Protein AF-X1FNM3-F1 (afdb_monomer)

pLDDT: mean 92.02, std 7.36, range [59.28, 98.12]

Organism: NCBI:txid412755

Solvent-accessible surface area (backbone atoms only — not comparable to full-atom values): 4677 Å² total; per-residue (Å²): 140,87,83,86,90,73,89,87,73,72,87,86,48,58,72,60,50,52,52,54,52,50,52,54,42,47,33,31,70,73,41,52,50,57,53,52,45,40,50,63,26,68,29,69,33,98,49,97,87,56,51,66,68,71,56,77,84,47,70,69,56,56,48,37,43,75,57,65,76,91,79,88,129

Radius of gyration: 14.45 Å; Cα contacts (8 Å, |Δi|>4): 44; chains: 1; bounding box: 36×29×35 Å

Secondary structure (DSSP, 8-state):
----------TT-HHHHHHHHHHHHHHHHHTHHHHHHHHHHSS-BSSTT-B----PPPHHHHHHHHS------

Mean predicted aligned error: 3.75 Å

Structure (mmCIF, N/CA/C/O backbone):
data_AF-X1FNM3-F1
#
_entry.id   AF-X1FNM3-F1
#
loop_
_atom_site.group_PDB
_atom_site.id
_atom_site.type_symbol
_atom_site.label_atom_id
_atom_site.label_alt_id
_atom_site.label_comp_id
_atom_site.label_asym_id
_atom_site.label_entity_id
_atom_site.label_seq_id
_atom_site.pdbx_PDB_ins_code
_atom_site.Cartn_x
_atom_site.Cartn_y
_atom_site.Cartn_z
_atom_site.occupancy
_atom_site.B_iso_or_equiv
_atom_site.auth_seq_id
_atom_site.auth_c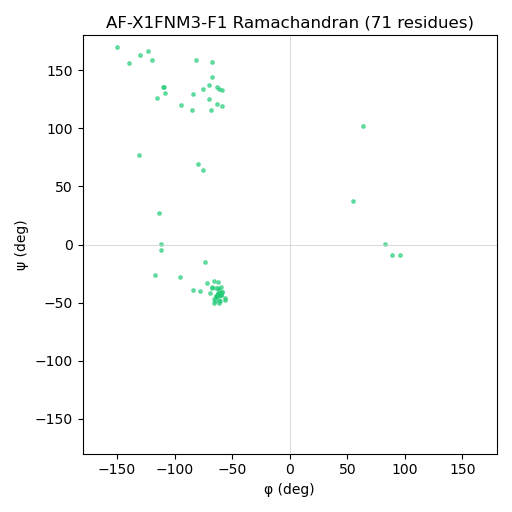omp_id
_atom_site.auth_asym_id
_atom_site.auth_atom_id
_atom_site.pdbx_PDB_model_num
ATOM 1 N N . MET A 1 1 ? -1.555 -22.246 -4.190 1.00 59.28 1 MET A N 1
ATOM 2 C CA . MET A 1 1 ? -1.220 -21.553 -2.932 1.00 59.28 1 MET A CA 1
ATOM 3 C C . MET A 1 1 ? -1.217 -20.070 -3.242 1.00 59.28 1 MET A C 1
ATOM 5 O O . MET A 1 1 ? -0.495 -19.674 -4.147 1.00 59.28 1 MET A O 1
ATOM 9 N N . ARG A 1 2 ? -2.115 -19.303 -2.621 1.00 72.69 2 ARG A N 1
ATOM 10 C CA . ARG A 1 2 ? -2.186 -17.843 -2.743 1.00 72.69 2 ARG A CA 1
ATOM 11 C C . ARG A 1 2 ? -1.718 -17.282 -1.409 1.00 72.69 2 ARG A C 1
ATOM 13 O O . ARG A 1 2 ? -2.156 -17.770 -0.373 1.00 72.69 2 ARG A O 1
ATOM 20 N N . GLU A 1 3 ? -0.792 -16.336 -1.441 1.00 80.94 3 GLU A N 1
ATOM 21 C CA . GLU A 1 3 ? -0.304 -15.660 -0.242 1.00 80.94 3 GLU A CA 1
ATOM 22 C C . GLU A 1 3 ? -0.693 -14.187 -0.328 1.00 80.94 3 GLU A C 1
ATOM 24 O O . GLU A 1 3 ? -0.396 -13.518 -1.320 1.00 80.94 3 GLU A O 1
ATOM 29 N N . ALA A 1 4 ? -1.370 -13.688 0.704 1.00 85.44 4 ALA A N 1
ATOM 30 C CA . ALA A 1 4 ? -1.700 -12.279 0.832 1.00 85.44 4 ALA A CA 1
ATOM 31 C C . ALA A 1 4 ? -0.631 -11.582 1.683 1.00 85.44 4 ALA A C 1
ATOM 33 O O . ALA A 1 4 ? -0.430 -11.919 2.851 1.00 85.44 4 ALA A O 1
ATOM 34 N N . TYR A 1 5 ? 0.046 -10.587 1.108 1.00 87.06 5 TYR A N 1
ATOM 35 C CA . TYR A 1 5 ? 0.932 -9.711 1.870 1.00 87.06 5 TYR A CA 1
ATOM 36 C C . TYR A 1 5 ? 0.123 -8.593 2.523 1.00 87.06 5 TYR A C 1
ATOM 38 O O . TYR A 1 5 ? -0.636 -7.890 1.860 1.00 87.06 5 TYR A O 1
ATOM 46 N N . ALA A 1 6 ? 0.324 -8.408 3.824 1.00 90.25 6 ALA A N 1
ATOM 47 C CA . ALA A 1 6 ? -0.342 -7.386 4.616 1.00 90.25 6 ALA A CA 1
ATOM 48 C C . ALA A 1 6 ? 0.632 -6.742 5.611 1.00 90.25 6 ALA A C 1
ATOM 50 O O . ALA A 1 6 ? 1.629 -7.344 6.020 1.00 90.25 6 ALA A O 1
ATOM 51 N N . CYS A 1 7 ? 0.327 -5.517 6.039 1.00 93.50 7 CYS A N 1
ATOM 52 C CA . CYS A 1 7 ? 1.028 -4.872 7.144 1.00 93.50 7 CYS A CA 1
ATOM 53 C C . CYS A 1 7 ? 0.692 -5.590 8.461 1.00 93.50 7 CYS A C 1
ATOM 55 O O . CYS A 1 7 ? -0.453 -5.567 8.911 1.00 93.50 7 CYS A O 1
ATOM 57 N N . MET A 1 8 ? 1.686 -6.210 9.101 1.00 94.56 8 MET A N 1
ATOM 58 C CA . MET A 1 8 ? 1.502 -6.830 10.416 1.00 94.56 8 MET A CA 1
ATOM 59 C C . MET A 1 8 ? 1.432 -5.773 11.520 1.00 94.56 8 MET A C 1
ATOM 61 O O . MET A 1 8 ? 2.273 -4.878 11.592 1.00 94.56 8 MET A O 1
ATOM 65 N N . LEU A 1 9 ? 0.455 -5.915 12.415 1.00 95.06 9 LEU A N 1
ATOM 66 C CA . LEU A 1 9 ? 0.195 -4.999 13.527 1.00 95.06 9 LEU A CA 1
ATOM 67 C C . LEU A 1 9 ? 0.063 -5.779 14.843 1.00 95.06 9 LEU A C 1
ATOM 69 O O . LEU A 1 9 ? -0.166 -6.990 14.847 1.00 95.06 9 LEU A O 1
ATOM 73 N N . ARG A 1 10 ? 0.165 -5.082 15.982 1.00 97.25 10 ARG A N 1
ATOM 74 C CA . ARG A 1 10 ? -0.138 -5.686 17.290 1.00 97.25 10 ARG A CA 1
ATOM 75 C C . ARG A 1 10 ? -1.602 -6.129 17.336 1.00 97.25 10 ARG A C 1
ATOM 77 O O . ARG A 1 10 ? -2.505 -5.368 16.990 1.00 97.25 10 ARG A O 1
ATOM 84 N N . LYS A 1 11 ? -1.846 -7.349 17.817 1.00 95.69 11 LYS A N 1
ATOM 85 C CA . LYS A 1 11 ? -3.201 -7.888 17.983 1.00 95.69 11 LYS A CA 1
ATOM 86 C C . LYS A 1 11 ? -3.992 -7.062 19.007 1.00 95.69 11 LYS A C 1
ATOM 88 O O . LYS A 1 11 ? -3.480 -6.761 20.079 1.00 95.69 11 LYS A O 1
ATOM 93 N N . GLY A 1 12 ? -5.249 -6.749 18.689 1.00 95.62 12 GLY A N 1
ATOM 94 C CA . GLY A 1 12 ? -6.178 -6.043 19.584 1.00 95.62 12 GLY A CA 1
ATOM 95 C C . GLY A 1 12 ? -6.140 -4.514 19.496 1.00 95.62 12 GLY A C 1
ATOM 96 O O . GLY A 1 12 ? -7.040 -3.865 20.022 1.00 95.62 12 GLY A O 1
ATOM 97 N N . ASP A 1 13 ? -5.171 -3.930 18.785 1.00 97.69 13 ASP A N 1
ATOM 98 C CA . ASP A 1 13 ? -5.090 -2.483 18.548 1.00 97.69 13 ASP A CA 1
ATOM 99 C C . ASP A 1 13 ? -6.052 -2.058 17.420 1.00 97.69 13 ASP A C 1
ATOM 101 O O . ASP A 1 13 ? -5.665 -1.746 16.291 1.00 97.69 13 ASP A O 1
ATOM 105 N N . VAL A 1 14 ? -7.355 -2.140 17.711 1.00 96.88 14 VAL A N 1
ATOM 106 C CA . VAL A 1 14 ? -8.435 -1.886 16.744 1.00 96.88 14 VAL A CA 1
ATOM 107 C C . VAL A 1 14 ? -8.397 -0.461 16.176 1.00 96.88 14 VAL A C 1
ATOM 109 O O . VAL A 1 14 ? -8.566 -0.328 14.961 1.00 96.88 14 VAL A O 1
ATOM 112 N N . PRO A 1 15 ? -8.176 0.607 16.973 1.00 98.06 15 PRO A N 1
ATOM 113 C CA . PRO A 1 15 ? -8.099 1.960 16.427 1.00 98.06 15 PRO A CA 1
ATOM 114 C C . PRO A 1 15 ? -6.958 2.112 15.421 1.00 98.06 15 PRO A C 1
ATOM 116 O O . PRO A 1 15 ? -7.165 2.687 14.353 1.00 98.06 15 PRO A O 1
ATOM 119 N N . PHE A 1 16 ? -5.780 1.551 15.717 1.00 98.00 16 PHE A N 1
ATOM 120 C CA . PHE A 1 16 ? -4.645 1.650 14.809 1.00 98.00 16 PHE A CA 1
ATOM 121 C C . PHE A 1 16 ? -4.855 0.835 13.533 1.00 98.00 16 PHE A C 1
ATOM 123 O O . PHE A 1 16 ? -4.610 1.348 12.443 1.00 98.00 16 PHE A O 1
ATOM 130 N N . LYS A 1 17 ? -5.396 -0.388 13.638 1.00 97.25 17 LYS A N 1
ATOM 131 C CA . LYS A 1 17 ? -5.770 -1.170 12.451 1.00 97.25 17 LYS A CA 1
ATOM 132 C C . LYS A 1 17 ? -6.739 -0.397 11.554 1.00 97.25 17 LYS A C 1
ATOM 134 O O . LYS A 1 17 ? -6.4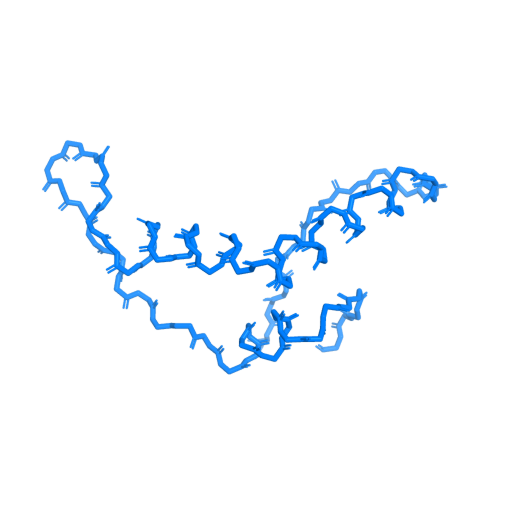99 -0.317 10.358 1.00 97.25 17 LYS A O 1
ATOM 139 N N . ARG A 1 18 ? -7.780 0.229 12.117 1.00 97.38 18 ARG A N 1
ATOM 140 C CA . ARG A 1 18 ? -8.743 1.025 11.332 1.00 97.38 18 ARG A CA 1
ATOM 141 C C . ARG A 1 18 ? -8.082 2.176 10.578 1.00 97.38 18 ARG A C 1
ATOM 143 O O . ARG A 1 18 ? -8.447 2.416 9.433 1.00 97.38 18 ARG A O 1
ATOM 150 N N . LEU A 1 19 ? -7.133 2.874 11.205 1.00 98.12 19 LEU A N 1
ATOM 151 C CA . LEU A 1 19 ? -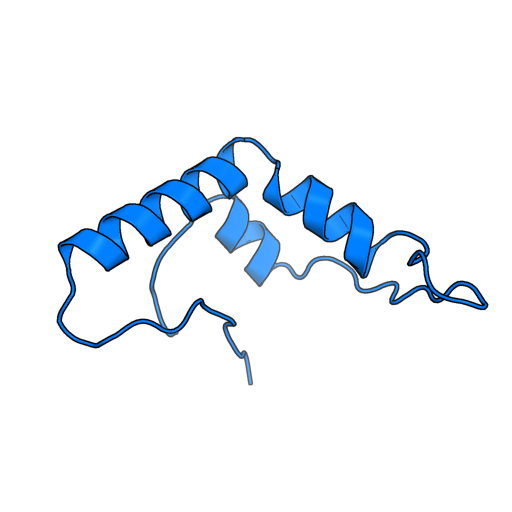6.368 3.932 10.543 1.00 98.12 19 LEU A CA 1
ATOM 152 C C . LEU A 1 19 ? -5.577 3.371 9.354 1.00 98.12 19 LEU A C 1
ATOM 154 O O . LEU A 1 19 ? -5.692 3.890 8.249 1.00 98.12 19 LEU A O 1
ATOM 158 N N . VAL A 1 20 ? -4.823 2.292 9.575 1.00 97.75 20 VAL A N 1
ATOM 159 C CA . VAL A 1 20 ? -4.008 1.645 8.537 1.00 97.75 20 VAL A CA 1
ATOM 160 C C . VAL A 1 20 ? -4.876 1.145 7.380 1.00 97.75 20 VAL A C 1
ATOM 162 O O . VAL A 1 20 ? -4.585 1.450 6.224 1.00 97.75 20 VAL A O 1
ATOM 165 N N . ASP A 1 21 ? -5.965 0.434 7.680 1.00 97.25 21 ASP A N 1
ATOM 166 C CA . ASP A 1 21 ? -6.897 -0.083 6.675 1.00 97.25 21 ASP A CA 1
ATOM 167 C C . ASP A 1 21 ? -7.504 1.058 5.842 1.00 97.25 21 ASP A C 1
ATOM 169 O O . ASP A 1 21 ? -7.584 0.958 4.618 1.00 97.25 21 ASP A O 1
ATOM 173 N N . ALA A 1 22 ? -7.905 2.161 6.489 1.00 97.56 22 ALA A N 1
ATOM 174 C CA . ALA A 1 22 ? -8.478 3.318 5.808 1.00 97.56 22 ALA A CA 1
ATOM 175 C C . ALA A 1 22 ? -7.472 3.982 4.860 1.00 97.56 22 ALA A C 1
ATOM 177 O O . ALA A 1 22 ? -7.821 4.255 3.712 1.00 97.56 22 ALA A O 1
ATOM 178 N N . THR A 1 23 ? -6.227 4.181 5.303 1.00 98.06 23 THR A N 1
ATOM 179 C CA . THR A 1 23 ? -5.163 4.748 4.465 1.00 98.06 23 THR A CA 1
ATOM 180 C C . THR A 1 23 ? -4.882 3.869 3.249 1.00 98.06 23 THR A C 1
ATOM 182 O O . THR A 1 23 ? -4.865 4.363 2.125 1.00 98.06 23 THR A O 1
ATOM 185 N N . ILE A 1 24 ? -4.725 2.555 3.435 1.00 96.94 24 ILE A N 1
ATOM 186 C CA . ILE A 1 24 ? -4.463 1.628 2.322 1.00 96.94 24 ILE A CA 1
ATOM 187 C C . ILE A 1 24 ? -5.643 1.614 1.340 1.00 96.94 24 ILE A C 1
ATOM 189 O O . ILE A 1 24 ? -5.439 1.663 0.125 1.00 96.94 24 ILE A O 1
ATOM 193 N N . ALA A 1 25 ? -6.880 1.587 1.845 1.00 96.94 25 ALA A N 1
ATOM 194 C CA . ALA A 1 25 ? -8.071 1.621 1.003 1.00 96.94 25 ALA A CA 1
ATOM 195 C C . ALA A 1 25 ? -8.188 2.934 0.212 1.00 96.94 25 ALA A C 1
ATOM 197 O O . ALA A 1 25 ? -8.612 2.916 -0.944 1.00 96.94 25 ALA A O 1
ATOM 198 N N . GLU A 1 26 ? -7.808 4.067 0.802 1.00 97.88 26 GLU A N 1
ATOM 199 C CA . GLU A 1 26 ? -7.760 5.355 0.110 1.00 97.88 26 GLU A CA 1
ATOM 200 C C . GLU A 1 26 ? -6.700 5.362 -0.994 1.00 97.88 26 GLU A C 1
ATOM 202 O O . GLU A 1 26 ? -7.025 5.712 -2.127 1.00 97.88 26 GLU A O 1
ATOM 207 N N . MET A 1 27 ? -5.484 4.881 -0.719 1.00 97.94 27 MET A N 1
ATOM 208 C CA . MET A 1 27 ? -4.422 4.773 -1.727 1.00 97.94 27 MET A CA 1
ATOM 209 C C . MET A 1 27 ? -4.790 3.824 -2.880 1.00 97.94 27 MET A C 1
ATOM 211 O O . MET A 1 27 ? -4.371 4.027 -4.022 1.00 97.94 27 MET A O 1
ATOM 215 N N . ALA A 1 28 ? -5.568 2.773 -2.604 1.00 96.31 28 ALA A N 1
ATOM 216 C CA . ALA A 1 28 ? -6.106 1.893 -3.638 1.00 96.31 28 ALA A CA 1
ATOM 217 C C . ALA A 1 28 ? -7.099 2.644 -4.539 1.00 96.31 28 ALA A C 1
ATOM 219 O O . ALA A 1 28 ? -6.959 2.642 -5.762 1.00 96.31 28 ALA A O 1
ATOM 220 N N . ARG A 1 29 ? -8.066 3.342 -3.928 1.00 95.44 29 ARG A N 1
ATOM 221 C CA . ARG A 1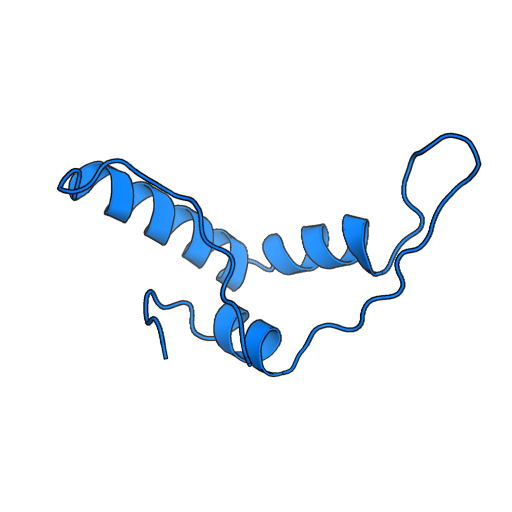 29 ? -9.123 4.090 -4.630 1.00 95.44 29 ARG A CA 1
ATOM 222 C C . ARG A 1 29 ? -8.591 5.293 -5.404 1.00 95.44 29 ARG A C 1
ATOM 224 O O . ARG A 1 29 ? -9.103 5.585 -6.479 1.00 95.44 29 ARG A O 1
ATOM 231 N N . SER A 1 30 ? -7.581 5.980 -4.874 1.00 97.38 30 SER A N 1
ATOM 232 C CA . SER A 1 30 ? -6.936 7.120 -5.534 1.00 97.38 30 SER A CA 1
ATOM 233 C C . SER A 1 30 ? -6.034 6.697 -6.700 1.00 97.38 30 SER A C 1
ATOM 235 O O . SER A 1 30 ? -5.652 7.529 -7.521 1.00 97.38 30 SER A O 1
ATOM 237 N N . GLY A 1 31 ? -5.686 5.407 -6.784 1.00 96.00 31 GLY A N 1
ATOM 238 C CA . GLY A 1 31 ? -4.747 4.866 -7.764 1.00 96.00 31 GLY A CA 1
ATOM 239 C C . GLY A 1 31 ? -3.275 5.019 -7.369 1.00 96.00 31 GLY A C 1
ATOM 240 O O . GLY A 1 31 ? -2.402 4.563 -8.110 1.00 96.00 31 GLY A O 1
ATOM 241 N N . GLU A 1 32 ? -2.973 5.599 -6.206 1.00 97.81 32 GLU A N 1
ATOM 242 C CA . GLU A 1 32 ? -1.606 5.757 -5.699 1.00 97.81 32 GLU A CA 1
ATOM 243 C C . GLU A 1 32 ? -0.887 4.407 -5.548 1.00 97.81 32 GLU A C 1
ATOM 245 O O . GLU A 1 32 ? 0.261 4.265 -5.975 1.00 97.81 32 GLU A O 1
ATOM 250 N N . LEU A 1 33 ? -1.571 3.367 -5.053 1.00 96.06 33 LEU A N 1
ATOM 251 C CA . LEU A 1 33 ? -0.985 2.020 -4.985 1.00 96.06 33 LEU A CA 1
ATOM 252 C C . LEU A 1 33 ? -0.591 1.480 -6.365 1.00 96.06 33 LEU A C 1
ATOM 254 O O . LEU A 1 33 ? 0.446 0.831 -6.493 1.00 96.06 33 LEU A O 1
ATOM 258 N N . MET A 1 34 ? -1.363 1.775 -7.415 1.00 95.31 34 MET A N 1
ATOM 259 C CA . MET A 1 34 ? -1.030 1.344 -8.776 1.00 95.31 34 MET A CA 1
ATOM 260 C C . MET A 1 34 ? 0.169 2.117 -9.345 1.00 95.31 34 MET A C 1
ATOM 262 O O . MET A 1 34 ? 0.981 1.555 -10.088 1.00 95.31 34 MET A O 1
ATOM 266 N N . GLN A 1 35 ? 0.330 3.389 -8.973 1.00 96.25 35 GLN A N 1
ATOM 267 C CA . GLN A 1 35 ? 1.526 4.162 -9.316 1.00 96.25 35 GLN A CA 1
ATOM 268 C C . GLN A 1 35 ? 2.771 3.557 -8.654 1.00 96.25 35 GLN A C 1
ATOM 270 O O . GLN A 1 35 ? 3.791 3.365 -9.321 1.00 96.25 35 GLN A O 1
ATOM 275 N N . LEU A 1 36 ? 2.678 3.180 -7.373 1.00 95.62 36 LEU A N 1
ATOM 276 C CA . LEU A 1 36 ? 3.757 2.482 -6.670 1.00 95.62 36 LEU A CA 1
ATOM 277 C C . LEU A 1 36 ? 4.050 1.116 -7.303 1.00 95.62 36 LEU A C 1
ATOM 279 O O . LEU A 1 36 ? 5.214 0.808 -7.557 1.00 95.62 36 LEU A O 1
ATOM 283 N N . TYR A 1 37 ? 3.022 0.331 -7.642 1.00 95.00 37 TYR A N 1
ATOM 284 C CA . TYR A 1 37 ? 3.199 -0.936 -8.354 1.00 95.00 37 TYR A CA 1
ATOM 285 C C . TYR A 1 37 ? 3.962 -0.730 -9.667 1.00 95.00 37 TYR A C 1
ATOM 287 O O . TYR A 1 37 ? 4.953 -1.406 -9.938 1.00 95.00 37 TYR A O 1
ATOM 295 N N . THR A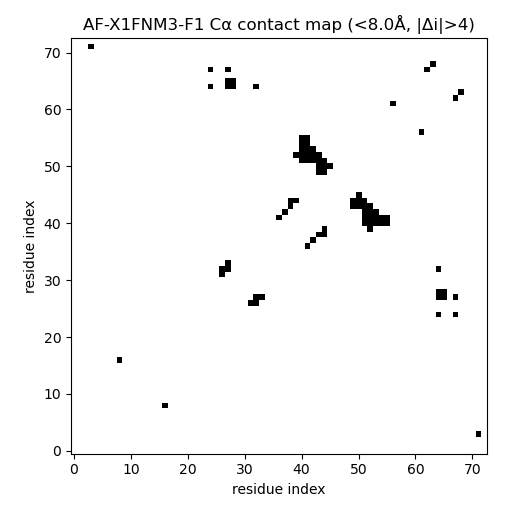 1 38 ? 3.562 0.267 -10.458 1.00 93.81 38 THR A N 1
ATOM 296 C CA . THR A 1 38 ? 4.216 0.593 -11.731 1.00 93.81 38 THR A CA 1
ATOM 297 C C . THR A 1 38 ? 5.684 0.958 -11.527 1.00 93.81 38 THR A C 1
ATOM 299 O O . THR A 1 38 ? 6.545 0.472 -12.260 1.00 93.81 38 THR A O 1
ATOM 302 N N . LYS A 1 39 ? 5.985 1.767 -10.506 1.00 93.69 39 LYS A N 1
ATOM 303 C CA . LYS A 1 39 ? 7.346 2.199 -10.173 1.00 93.69 39 LYS A CA 1
ATOM 304 C C . LYS A 1 39 ? 8.256 1.032 -9.791 1.00 93.69 39 LYS A C 1
ATOM 306 O O . LYS A 1 39 ? 9.411 1.017 -10.208 1.00 93.69 39 LYS A O 1
ATOM 311 N N . TYR A 1 40 ? 7.762 0.089 -8.992 1.00 93.56 40 TYR A N 1
ATOM 312 C CA . TYR A 1 40 ? 8.603 -0.969 -8.426 1.00 93.56 40 TYR A CA 1
ATOM 313 C C . TYR A 1 40 ? 8.600 -2.271 -9.237 1.00 93.56 40 TYR A C 1
ATOM 315 O O . TYR A 1 40 ? 9.602 -2.978 -9.232 1.00 93.56 40 TYR A O 1
ATOM 323 N N . PHE A 1 41 ? 7.523 -2.582 -9.960 1.00 93.62 41 PHE A N 1
ATOM 324 C CA . PHE A 1 41 ? 7.360 -3.882 -10.624 1.00 93.62 41 PHE A CA 1
ATOM 325 C C . PHE A 1 41 ? 7.288 -3.807 -12.149 1.00 93.62 41 PHE A C 1
ATOM 327 O O . PHE A 1 41 ? 7.678 -4.767 -12.810 1.00 93.62 41 PHE A O 1
ATOM 334 N N . ALA A 1 42 ? 6.842 -2.680 -12.716 1.00 90.88 42 ALA A N 1
ATOM 335 C CA . ALA A 1 42 ? 6.684 -2.510 -14.167 1.00 90.88 42 ALA A CA 1
ATOM 336 C 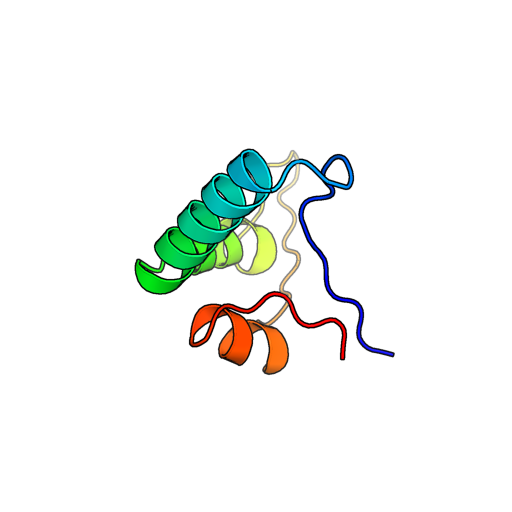C . ALA A 1 42 ? 7.677 -1.507 -14.792 1.00 90.88 42 ALA A C 1
ATOM 338 O O . ALA A 1 42 ? 7.659 -1.273 -16.004 1.00 90.88 42 ALA A O 1
ATOM 339 N N . SER A 1 43 ? 8.558 -0.919 -13.982 1.00 91.31 43 SER A N 1
ATOM 340 C CA . SER A 1 43 ? 9.568 0.062 -14.395 1.00 91.31 43 SER A CA 1
ATOM 341 C C . SER A 1 43 ? 10.971 -0.405 -14.010 1.00 91.31 43 SER A C 1
ATOM 343 O O . SER A 1 43 ? 11.135 -1.333 -13.220 1.00 91.31 43 SER A O 1
ATOM 345 N N . SER A 1 44 ? 11.997 0.242 -14.569 1.00 92.12 44 SER A N 1
ATOM 346 C CA . SER A 1 44 ? 13.377 -0.001 -14.139 1.00 92.12 44 SER A CA 1
ATOM 347 C C . SER A 1 44 ? 13.594 0.558 -12.736 1.00 92.12 44 SER A C 1
ATOM 349 O O . SER A 1 44 ? 13.343 1.740 -12.486 1.00 92.12 44 SER A O 1
ATOM 351 N N . LEU A 1 45 ? 14.058 -0.291 -11.824 1.00 92.75 45 LEU A N 1
ATOM 352 C CA . LEU A 1 45 ? 14.403 0.086 -10.464 1.00 92.75 45 LEU A CA 1
ATOM 353 C C . LEU A 1 45 ? 15.664 0.947 -10.460 1.00 92.75 45 LEU A C 1
ATOM 355 O O . LEU A 1 45 ? 16.661 0.635 -11.116 1.00 92.75 45 LEU A O 1
ATOM 359 N N . ALA A 1 46 ? 15.638 2.000 -9.645 1.00 91.38 46 ALA A N 1
ATOM 360 C CA . ALA A 1 46 ? 16.759 2.910 -9.432 1.00 91.38 46 ALA A CA 1
ATOM 361 C C . ALA A 1 46 ? 17.843 2.278 -8.535 1.00 91.38 46 ALA A C 1
ATOM 363 O O . ALA A 1 46 ? 18.109 2.737 -7.427 1.00 91.38 46 ALA A O 1
ATOM 364 N N . VAL A 1 47 ? 18.457 1.200 -9.018 1.00 91.31 47 VAL A N 1
ATOM 365 C CA . VAL A 1 47 ? 19.599 0.512 -8.401 1.00 91.31 47 VAL A CA 1
ATOM 366 C C . VAL A 1 47 ? 20.790 0.529 -9.356 1.00 91.31 47 VAL A C 1
ATOM 368 O O . VAL A 1 47 ? 20.629 0.687 -10.569 1.00 91.31 47 VAL A O 1
ATOM 371 N N . LYS A 1 48 ? 22.008 0.354 -8.830 1.00 91.88 48 LYS A N 1
ATOM 372 C CA . LYS A 1 48 ? 23.214 0.291 -9.666 1.00 91.88 48 LYS A CA 1
ATOM 373 C C . LYS A 1 48 ? 23.080 -0.861 -10.670 1.00 91.88 48 LYS A C 1
ATOM 375 O O . LYS A 1 48 ? 22.957 -2.011 -10.267 1.00 91.88 48 LYS A O 1
ATOM 380 N N . GLY A 1 49 ? 23.115 -0.535 -11.960 1.00 88.12 49 GLY A N 1
ATOM 381 C CA . GLY A 1 49 ? 22.974 -1.504 -13.051 1.00 88.12 49 GLY A CA 1
ATOM 382 C C . GLY A 1 49 ? 21.563 -1.646 -13.630 1.00 88.12 49 GLY A C 1
ATOM 383 O O . GLY A 1 49 ? 21.451 -2.248 -14.685 1.00 88.12 49 GLY A O 1
ATOM 384 N N . GLY A 1 50 ? 20.530 -1.051 -13.014 1.00 86.31 50 GLY A N 1
ATOM 385 C CA . GLY A 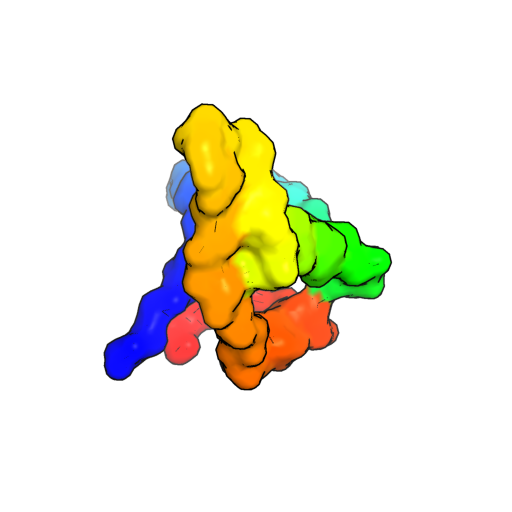1 50 ? 19.156 -1.033 -13.534 1.00 86.31 50 GLY A CA 1
ATOM 386 C C . GLY A 1 50 ? 18.513 -2.421 -13.623 1.00 86.31 50 GLY A C 1
ATOM 387 O O . GLY A 1 50 ? 18.759 -3.174 -14.558 1.00 86.31 50 GLY A O 1
ATOM 388 N N . VAL A 1 51 ? 17.649 -2.757 -12.664 1.00 93.00 51 VAL A N 1
ATOM 389 C CA . VAL A 1 51 ? 16.939 -4.047 -12.638 1.00 93.00 51 VAL A CA 1
ATOM 390 C C . VAL A 1 51 ? 15.462 -3.826 -12.932 1.00 93.00 51 VAL A C 1
ATOM 392 O O .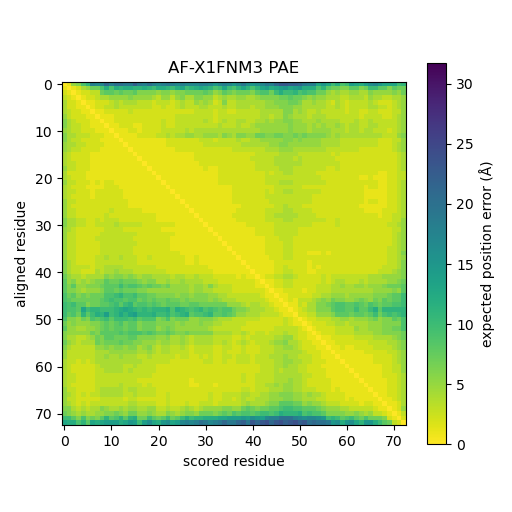 VAL A 1 51 ? 14.848 -2.928 -12.361 1.00 93.00 51 VAL A O 1
ATOM 395 N N . ARG A 1 52 ? 14.874 -4.664 -13.786 1.00 92.31 52 ARG A N 1
ATOM 396 C CA . ARG A 1 52 ? 13.421 -4.752 -13.972 1.00 92.31 52 ARG A CA 1
ATOM 397 C C . ARG A 1 52 ? 12.924 -6.064 -13.377 1.00 92.31 52 ARG A C 1
ATOM 399 O O . ARG A 1 52 ? 13.561 -7.094 -13.573 1.00 92.31 52 ARG A O 1
ATOM 406 N N . ILE A 1 53 ? 11.818 -6.010 -12.637 1.00 92.00 53 ILE A N 1
ATOM 407 C CA . ILE A 1 53 ? 11.142 -7.218 -12.138 1.00 92.00 53 ILE A CA 1
ATOM 408 C C . ILE A 1 53 ? 10.203 -7.773 -13.220 1.00 92.00 53 ILE A C 1
ATOM 410 O O . ILE A 1 53 ? 10.127 -8.982 -13.393 1.00 92.00 53 ILE A O 1
ATOM 414 N N . ASP A 1 54 ? 9.519 -6.887 -13.957 1.00 90.06 54 ASP A N 1
ATOM 415 C CA . ASP A 1 54 ? 8.556 -7.219 -15.019 1.00 90.06 54 ASP A CA 1
ATOM 416 C C . ASP A 1 54 ? 7.428 -8.161 -14.556 1.00 90.06 54 ASP A C 1
ATOM 418 O O . ASP A 1 54 ? 6.947 -9.015 -15.300 1.00 90.06 54 ASP A O 1
ATOM 422 N N . GLN A 1 55 ? 6.959 -7.966 -13.318 1.00 89.69 55 GLN A N 1
ATOM 423 C CA . GLN A 1 55 ? 5.856 -8.742 -12.754 1.00 89.69 55 GLN A CA 1
ATOM 424 C C . GLN A 1 55 ? 4.501 -8.137 -13.169 1.00 89.69 55 GLN A C 1
ATOM 426 O O . GLN A 1 55 ? 4.174 -7.020 -12.742 1.00 89.69 55 GLN A O 1
ATOM 431 N N . PRO A 1 56 ? 3.659 -8.847 -13.943 1.00 89.00 56 PRO A N 1
ATOM 432 C CA . PRO A 1 56 ? 2.315 -8.375 -14.256 1.00 89.00 56 PRO A CA 1
ATOM 433 C C . PRO A 1 56 ? 1.436 -8.364 -13.000 1.00 89.00 56 PRO A C 1
ATOM 435 O O . PRO A 1 56 ? 1.544 -9.245 -12.146 1.00 89.00 56 PRO A O 1
ATOM 438 N N . LEU A 1 57 ? 0.548 -7.370 -12.902 1.00 91.56 57 LEU A N 1
ATOM 439 C CA . LEU A 1 57 ? -0.437 -7.307 -11.823 1.00 91.56 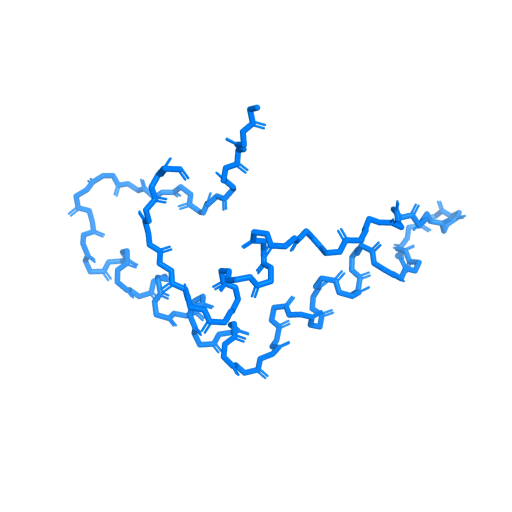57 LEU A CA 1
ATOM 440 C C . LEU A 1 57 ? -1.367 -8.521 -11.924 1.00 91.56 57 LEU A C 1
ATOM 442 O O . LEU A 1 57 ? -2.027 -8.700 -12.951 1.00 91.56 57 LEU A O 1
ATOM 446 N N . SER A 1 58 ? -1.425 -9.335 -10.870 1.00 91.12 58 SER A N 1
ATOM 447 C CA . SER A 1 58 ? -2.319 -10.492 -10.822 1.00 91.12 58 SER A CA 1
ATOM 448 C C . SER A 1 58 ? -3.788 -10.066 -10.778 1.00 91.12 58 SER A C 1
ATOM 450 O O . SER A 1 58 ? -4.123 -8.962 -10.338 1.00 91.12 58 SER A O 1
ATOM 452 N N . ASP A 1 59 ? -4.681 -10.960 -11.201 1.00 92.56 59 ASP A N 1
ATOM 453 C CA . ASP A 1 59 ? -6.124 -10.707 -11.148 1.00 92.56 59 ASP A CA 1
ATOM 454 C C . ASP A 1 59 ? -6.619 -10.512 -9.710 1.00 92.56 59 ASP A C 1
ATOM 456 O O . ASP A 1 59 ? -7.423 -9.616 -9.458 1.00 92.56 59 ASP A O 1
ATOM 460 N N . ASP A 1 60 ? -6.061 -11.260 -8.753 1.00 90.12 60 ASP A N 1
ATOM 461 C CA . ASP A 1 60 ? -6.382 -11.117 -7.329 1.00 90.12 60 ASP A CA 1
ATOM 462 C C . ASP A 1 60 ? -5.995 -9.721 -6.801 1.00 90.12 60 ASP A C 1
ATOM 464 O O . ASP A 1 60 ? -6.781 -9.073 -6.112 1.00 90.12 60 ASP A O 1
ATOM 468 N N . MET A 1 61 ? -4.815 -9.201 -7.170 1.00 91.81 61 MET A N 1
ATOM 469 C CA . MET A 1 61 ? -4.413 -7.836 -6.801 1.00 91.81 61 MET A CA 1
ATOM 470 C C . MET A 1 61 ? -5.268 -6.778 -7.492 1.00 91.81 61 MET A C 1
ATOM 472 O O . MET A 1 61 ? -5.608 -5.765 -6.884 1.00 91.81 61 MET A O 1
ATOM 476 N N . ARG A 1 62 ? -5.654 -7.007 -8.751 1.00 92.38 62 ARG A N 1
ATOM 477 C CA . ARG A 1 62 ? -6.559 -6.108 -9.475 1.00 92.38 62 ARG A CA 1
ATOM 478 C C . ARG A 1 62 ? -7.927 -6.027 -8.797 1.00 92.38 62 ARG A C 1
ATOM 480 O O . ARG A 1 62 ? -8.485 -4.935 -8.709 1.00 92.38 62 ARG A O 1
ATOM 487 N N . GLU A 1 63 ? -8.461 -7.154 -8.331 1.00 93.19 63 GLU A N 1
ATOM 488 C CA . GLU A 1 63 ? -9.701 -7.182 -7.553 1.00 93.19 63 GLU A CA 1
ATOM 489 C C . GLU A 1 63 ? -9.526 -6.458 -6.219 1.00 93.19 63 GLU A C 1
ATOM 491 O O . GLU A 1 63 ? -10.319 -5.575 -5.902 1.00 93.19 63 GLU A O 1
ATOM 496 N N . LEU A 1 64 ? -8.455 -6.756 -5.479 1.00 92.62 64 LEU A N 1
ATOM 497 C CA . LEU A 1 64 ? -8.206 -6.161 -4.167 1.00 92.62 64 LEU A CA 1
ATOM 498 C C . LEU A 1 64 ? -8.051 -4.636 -4.234 1.00 92.62 64 LEU A C 1
ATOM 500 O O . LEU A 1 64 ? -8.573 -3.930 -3.378 1.00 92.62 64 LEU A O 1
ATOM 504 N N . LEU A 1 65 ? -7.385 -4.106 -5.263 1.00 92.94 65 LEU A N 1
ATOM 505 C CA . LEU A 1 65 ? -7.278 -2.657 -5.460 1.00 92.94 65 LEU A CA 1
ATOM 506 C C . LEU A 1 65 ? -8.636 -2.010 -5.771 1.00 92.94 65 LEU A C 1
ATOM 508 O O . LEU A 1 65 ? -8.870 -0.863 -5.394 1.00 92.94 65 LEU A O 1
ATOM 512 N N . ARG A 1 66 ? -9.547 -2.734 -6.434 1.00 93.25 66 ARG A N 1
ATOM 513 C CA . ARG A 1 66 ? -10.905 -2.252 -6.728 1.00 93.25 66 ARG A CA 1
ATOM 514 C C . ARG A 1 66 ? -11.819 -2.338 -5.507 1.00 93.25 66 ARG A C 1
ATOM 516 O O . ARG A 1 66 ? -12.620 -1.434 -5.279 1.00 93.25 66 ARG A O 1
ATOM 523 N N . GLN A 1 67 ? -11.705 -3.420 -4.741 1.00 94.62 67 GLN A N 1
ATOM 524 C CA . GLN A 1 67 ? -12.504 -3.707 -3.553 1.00 94.62 67 GLN A CA 1
ATOM 525 C C . GLN A 1 67 ? -11.601 -4.116 -2.370 1.00 94.62 67 GLN A C 1
ATOM 527 O O . GLN A 1 67 ? -11.522 -5.304 -2.030 1.00 94.62 67 GLN A O 1
ATOM 532 N N . PRO A 1 68 ? -10.929 -3.143 -1.717 1.00 94.12 68 PRO A N 1
ATOM 533 C CA . PRO A 1 68 ? -10.051 -3.423 -0.582 1.00 94.12 68 PRO A CA 1
ATOM 534 C C . PRO A 1 68 ? -10.805 -4.115 0.556 1.00 94.12 68 PRO A C 1
ATOM 536 O O . PRO A 1 68 ? -11.897 -3.686 0.933 1.00 94.12 68 PRO A O 1
ATOM 539 N N . ASN A 1 69 ? -10.223 -5.180 1.105 1.00 92.75 69 ASN A N 1
ATOM 540 C CA . ASN A 1 69 ? -10.796 -5.973 2.191 1.00 92.75 69 ASN A CA 1
ATOM 541 C C . ASN A 1 69 ? -9.689 -6.596 3.063 1.00 92.75 69 ASN A C 1
ATOM 543 O O . ASN A 1 69 ? -8.515 -6.538 2.702 1.00 92.75 69 ASN A O 1
ATOM 547 N N . ASP A 1 70 ? -10.065 -7.168 4.210 1.00 89.25 70 ASP A N 1
ATOM 548 C CA . ASP A 1 70 ? -9.155 -7.785 5.185 1.00 89.25 70 ASP A CA 1
ATOM 549 C C . ASP A 1 70 ? -9.339 -9.306 5.319 1.00 89.25 70 ASP A C 1
ATOM 551 O O . ASP A 1 70 ? -9.063 -9.884 6.375 1.00 89.25 70 ASP A O 1
ATOM 555 N N . ARG A 1 71 ? -9.823 -9.962 4.260 1.00 85.00 71 ARG A N 1
ATOM 556 C CA . ARG A 1 71 ? -10.087 -11.401 4.280 1.00 85.00 71 ARG A CA 1
ATOM 557 C C . ARG A 1 71 ? -8.806 -12.220 4.046 1.00 85.00 71 ARG A C 1
ATOM 559 O O . ARG A 1 71 ? -7.806 -11.700 3.558 1.00 85.00 71 ARG A O 1
ATOM 566 N N . ILE A 1 72 ? -8.827 -13.486 4.469 1.00 69.56 72 ILE A N 1
ATOM 567 C CA . ILE A 1 72 ? -7.654 -14.391 4.517 1.00 69.56 72 ILE A CA 1
ATOM 568 C C . ILE A 1 72 ? -7.773 -15.543 3.489 1.00 69.56 72 ILE A C 1
ATOM 570 O O . ILE A 1 72 ? -6.851 -16.343 3.355 1.00 69.56 72 ILE A O 1
ATOM 574 N N . ASP A 1 73 ? -8.902 -15.649 2.787 1.00 61.41 73 ASP A N 1
ATOM 575 C CA . ASP A 1 73 ? -9.241 -16.712 1.828 1.00 61.41 73 ASP A CA 1
ATOM 576 C C . ASP A 1 73 ? -8.423 -16.709 0.522 1.00 61.41 73 ASP A C 1
ATOM 578 O O . ASP A 1 73 ? -8.072 -15.623 0.005 1.00 61.41 73 ASP A O 1
#

Sequence (73 aa):
MREAYACMLRKGDVPFKRLVDATIAEMARSGELMQLYTKYFASSLAVKGGVRIDQPLSDDMRELLRQPNDRID

Foldseek 3Di:
DDDDDDDDDDPPPVVVVVVVLVVLLVCLVVCVVVVVCCQQAVAFDPDVPTDHNVDDQDPVNVVCSVPPDDDDD